Protein AF-A0AAD8RA74-F1 (afdb_monomer_lite)

Structure (mmCIF, N/CA/C/O backbone):
data_AF-A0AAD8RA74-F1
#
_entry.i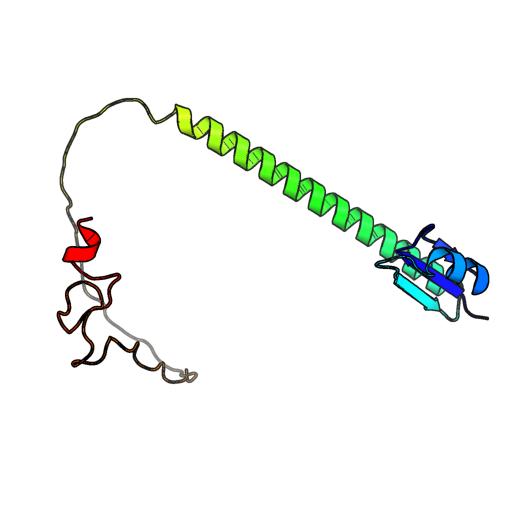d   AF-A0AAD8RA74-F1
#
loop_
_atom_site.group_PDB
_atom_site.id
_atom_site.type_symbol
_atom_site.label_atom_id
_atom_site.label_alt_id
_atom_site.label_comp_id
_atom_site.label_asym_id
_atom_site.label_entity_id
_atom_site.label_seq_id
_atom_site.pdbx_PDB_ins_code
_atom_site.Cartn_x
_atom_site.Cartn_y
_atom_site.Cartn_z
_atom_site.occupancy
_atom_site.B_iso_or_equiv
_atom_site.auth_seq_id
_atom_site.auth_comp_id
_atom_site.auth_asym_id
_atom_site.auth_atom_id
_atom_site.pdbx_PDB_model_num
ATOM 1 N N . MET A 1 1 ? -10.009 1.004 22.361 1.00 79.56 1 MET A N 1
ATOM 2 C CA . MET A 1 1 ? -10.458 0.909 20.954 1.00 79.56 1 MET A CA 1
ATOM 3 C C . MET A 1 1 ? -9.250 1.095 20.056 1.00 79.56 1 MET A C 1
ATOM 5 O O . MET A 1 1 ? -8.459 1.994 20.319 1.00 79.56 1 MET A O 1
ATOM 9 N N . THR A 1 2 ? -9.074 0.236 19.056 1.00 92.81 2 THR A N 1
ATOM 10 C CA . THR A 1 2 ? -7.937 0.276 18.125 1.00 92.81 2 THR A CA 1
ATOM 11 C C . THR A 1 2 ? -8.487 0.320 16.712 1.00 92.81 2 THR A C 1
ATOM 13 O O . THR A 1 2 ? -9.381 -0.446 16.383 1.00 92.81 2 THR A O 1
ATOM 16 N N . TYR A 1 3 ? -7.944 1.206 15.886 1.00 96.19 3 TYR A N 1
ATOM 17 C CA . TYR A 1 3 ? -8.317 1.355 14.486 1.00 96.19 3 TYR A CA 1
ATOM 18 C C . TYR A 1 3 ? -7.307 0.616 13.621 1.00 96.19 3 TYR A C 1
ATOM 20 O O . TYR A 1 3 ? -6.100 0.783 13.798 1.00 96.19 3 TYR A O 1
ATOM 28 N N . TYR A 1 4 ? -7.772 -0.180 12.671 1.00 96.44 4 TYR A N 1
ATOM 29 C CA . TYR A 1 4 ? -6.917 -1.000 11.825 1.00 96.44 4 TYR A CA 1
ATOM 30 C C . TYR A 1 4 ? -6.860 -0.424 10.418 1.00 96.44 4 TYR A C 1
ATOM 32 O O . TYR A 1 4 ? -7.880 -0.181 9.786 1.00 96.44 4 TYR A O 1
ATOM 40 N N . VAL A 1 5 ? -5.657 -0.213 9.902 1.00 97.62 5 VAL A N 1
ATOM 41 C CA . VAL A 1 5 ? -5.444 0.172 8.507 1.00 97.62 5 VAL A CA 1
ATOM 42 C C . VAL A 1 5 ? -4.973 -1.053 7.751 1.00 97.62 5 VAL A C 1
ATOM 44 O O . VAL A 1 5 ? -3.935 -1.618 8.089 1.00 97.62 5 VAL A O 1
ATOM 47 N N . VAL A 1 6 ? -5.709 -1.436 6.716 1.00 97.50 6 VAL A N 1
ATOM 48 C CA . VAL A 1 6 ? -5.318 -2.470 5.759 1.00 97.50 6 VAL A CA 1
ATOM 49 C C . VAL A 1 6 ? -4.693 -1.772 4.557 1.00 97.50 6 VAL A C 1
ATOM 51 O O . VAL A 1 6 ? -5.378 -1.096 3.793 1.00 97.50 6 VAL A O 1
ATOM 54 N N . PHE A 1 7 ? -3.377 -1.913 4.408 1.00 96.44 7 PHE A N 1
ATOM 55 C CA . PHE A 1 7 ? -2.611 -1.358 3.293 1.00 96.44 7 PHE A CA 1
ATOM 56 C C . PHE A 1 7 ? -2.694 -2.240 2.046 1.00 96.44 7 PHE A C 1
ATOM 58 O O . PHE A 1 7 ? -2.916 -1.742 0.943 1.00 96.44 7 PHE A O 1
ATOM 65 N N . GLU A 1 8 ? -2.549 -3.550 2.244 1.00 95.19 8 GLU A N 1
ATOM 66 C CA . GLU A 1 8 ? -2.697 -4.577 1.214 1.00 95.19 8 GLU A CA 1
ATOM 67 C C . GLU A 1 8 ? -3.604 -5.686 1.758 1.00 95.19 8 GLU A C 1
ATOM 69 O O . GLU A 1 8 ? -3.402 -6.193 2.866 1.00 95.19 8 GLU A O 1
ATOM 74 N N . GLY A 1 9 ? -4.623 -6.043 0.988 1.00 94.88 9 GLY A N 1
ATOM 75 C CA . GLY A 1 9 ? -5.668 -6.987 1.363 1.00 94.88 9 GLY A CA 1
ATOM 76 C C . GLY A 1 9 ? -6.734 -7.043 0.274 1.00 94.88 9 GLY A C 1
ATOM 77 O O . GLY A 1 9 ? -6.592 -6.398 -0.766 1.00 94.88 9 GLY A O 1
ATOM 78 N N . ARG A 1 10 ? -7.817 -7.784 0.524 1.00 95.88 10 ARG A N 1
ATOM 79 C CA . ARG A 1 10 ? -8.961 -7.866 -0.403 1.00 95.88 10 ARG A CA 1
ATOM 80 C C . ARG A 1 10 ? -9.580 -6.492 -0.650 1.00 95.88 10 ARG A C 1
ATOM 82 O O . ARG A 1 10 ? -9.655 -6.047 -1.790 1.00 95.88 10 ARG A O 1
ATOM 89 N N . VAL A 1 11 ? -9.958 -5.812 0.432 1.00 95.88 11 VAL A N 1
ATOM 90 C CA . VAL A 1 11 ? -10.409 -4.419 0.418 1.00 95.88 11 VAL A CA 1
ATOM 91 C C . VAL A 1 11 ? -9.481 -3.604 1.325 1.00 95.88 11 VAL A C 1
ATOM 93 O O . VAL A 1 11 ? -9.521 -3.752 2.546 1.00 95.88 11 VAL A O 1
ATOM 96 N N . PRO A 1 12 ? -8.578 -2.794 0.750 1.00 96.56 12 PRO A N 1
ATOM 97 C CA . PRO A 1 12 ? -7.742 -1.868 1.508 1.00 96.56 12 PRO A CA 1
ATOM 98 C C . PRO A 1 12 ? -8.549 -0.684 2.055 1.00 96.56 12 PRO A C 1
ATOM 100 O O . PRO A 1 12 ? -9.389 -0.120 1.353 1.00 96.56 12 PRO A O 1
ATOM 103 N N . GLY A 1 13 ? -8.265 -0.261 3.285 1.00 96.44 13 GLY A N 1
ATOM 104 C CA . GLY A 1 13 ? -9.038 0.786 3.950 1.00 96.44 13 GLY A CA 1
ATOM 105 C C . GLY A 1 13 ? -8.725 0.932 5.435 1.00 96.44 13 GLY A C 1
ATOM 106 O O . GLY A 1 13 ? -7.803 0.304 5.956 1.00 96.44 13 GLY A O 1
ATOM 107 N N . VAL A 1 14 ? -9.490 1.788 6.112 1.00 97.25 14 VAL A N 1
ATOM 108 C CA . VAL A 1 14 ? -9.441 1.957 7.570 1.00 97.25 14 VAL A CA 1
ATOM 109 C C . VAL A 1 14 ? -10.691 1.320 8.165 1.00 97.25 14 VAL A C 1
ATOM 111 O O . VAL A 1 14 ? -11.794 1.650 7.743 1.00 97.25 14 VAL A O 1
ATOM 114 N N . TYR A 1 15 ? -10.497 0.439 9.137 1.00 96.25 15 TYR A N 1
ATOM 115 C CA . TYR A 1 15 ? -11.525 -0.338 9.815 1.00 96.25 15 TYR A CA 1
ATOM 116 C C . TYR A 1 15 ? -11.517 -0.020 11.309 1.00 96.25 15 TYR A C 1
ATOM 118 O O . TYR A 1 15 ? -10.460 0.221 11.901 1.00 96.25 15 TYR A O 1
ATOM 126 N N . GLU A 1 16 ? -12.698 -0.018 11.916 1.00 95.06 16 GLU A N 1
ATOM 127 C CA . GLU A 1 16 ? -12.873 0.236 13.353 1.00 95.06 16 GLU A CA 1
ATOM 128 C C . GLU A 1 16 ? -12.911 -1.081 14.144 1.00 95.06 16 GLU A C 1
ATOM 130 O O . GLU A 1 16 ? -12.474 -1.128 15.292 1.00 95.06 16 GLU A O 1
ATOM 135 N N . GLU A 1 17 ? -13.325 -2.173 13.494 1.00 95.81 17 GLU A N 1
ATOM 136 C CA . GLU A 1 17 ? -13.398 -3.508 14.079 1.00 95.81 17 GLU A CA 1
ATOM 137 C C . GLU A 1 17 ? -12.318 -4.456 13.546 1.00 95.81 17 GLU A C 1
ATOM 139 O O . GLU A 1 17 ? -11.987 -4.494 12.355 1.00 95.81 17 GLU A O 1
ATOM 144 N N . TRP A 1 18 ? -11.794 -5.296 14.442 1.00 94.62 18 TRP A N 1
ATOM 145 C CA . TRP A 1 18 ? -10.815 -6.317 14.076 1.00 94.62 18 TRP A CA 1
ATOM 146 C C . TRP A 1 18 ? -11.408 -7.399 13.169 1.00 94.62 18 TRP A C 1
ATOM 148 O O . TRP A 1 18 ? -10.737 -7.828 12.234 1.00 94.62 18 TRP A O 1
ATOM 158 N N . GLU A 1 19 ? -12.648 -7.833 13.402 1.00 95.81 19 GLU A N 1
ATOM 159 C CA . GLU A 1 19 ? -13.264 -8.915 12.623 1.00 95.81 19 GLU A CA 1
ATOM 160 C C . GLU A 1 19 ? -13.443 -8.536 11.146 1.00 95.81 19 GLU A C 1
ATOM 162 O O . GLU A 1 19 ? -13.166 -9.344 10.254 1.00 95.81 19 GLU A O 1
ATOM 167 N N . GLU A 1 20 ? -13.811 -7.287 10.857 1.00 95.31 20 GLU A N 1
ATOM 168 C CA . GLU A 1 20 ? -13.873 -6.772 9.487 1.00 95.31 20 GLU A CA 1
ATOM 169 C C . GLU A 1 20 ? -12.491 -6.717 8.834 1.00 95.31 20 GLU A C 1
ATOM 171 O O . GLU A 1 20 ? -12.315 -7.218 7.722 1.00 95.31 20 GLU A O 1
ATOM 176 N N . CYS A 1 21 ? -11.490 -6.185 9.546 1.00 95.38 21 CYS A N 1
ATOM 177 C CA . CYS A 1 21 ? -10.102 -6.149 9.086 1.00 95.38 21 CYS A CA 1
ATOM 178 C C . CYS A 1 21 ? -9.572 -7.564 8.801 1.00 95.38 21 CYS A C 1
ATOM 180 O O . CYS A 1 21 ? -9.004 -7.827 7.737 1.00 95.38 21 CYS A O 1
ATOM 182 N N . LYS A 1 22 ? -9.806 -8.507 9.720 1.00 95.81 22 LYS A N 1
ATOM 183 C CA . LYS A 1 22 ? -9.398 -9.912 9.623 1.00 95.81 22 LYS A CA 1
ATOM 184 C C . LYS A 1 22 ? -9.983 -10.568 8.380 1.00 95.81 22 LYS A C 1
ATOM 186 O O . LYS A 1 22 ? -9.250 -11.248 7.667 1.00 95.81 22 LYS A O 1
ATOM 191 N N . LYS A 1 23 ? -11.255 -10.317 8.052 1.00 96.62 23 LYS A N 1
ATOM 192 C CA . LYS A 1 23 ? -11.873 -10.804 6.806 1.00 96.62 23 LYS A CA 1
ATOM 193 C C . LYS A 1 23 ? -11.150 -10.307 5.548 1.00 96.62 23 LYS A C 1
ATOM 195 O O . LYS A 1 23 ? -11.179 -11.012 4.543 1.00 96.62 23 LYS A O 1
ATOM 200 N N . GLN A 1 24 ? -10.473 -9.157 5.574 1.00 96.00 24 GLN A N 1
ATOM 201 C CA . GLN A 1 24 ? -9.744 -8.638 4.406 1.00 96.00 24 GLN A CA 1
ATOM 202 C C . GLN A 1 24 ? -8.332 -9.208 4.251 1.00 96.00 24 GLN A C 1
ATOM 204 O O . GLN A 1 24 ? -7.847 -9.330 3.125 1.00 96.00 24 GLN A O 1
ATOM 209 N N . VAL A 1 25 ? -7.675 -9.550 5.363 1.00 96.50 25 VAL A N 1
ATOM 210 C CA . VAL A 1 25 ? -6.256 -9.955 5.383 1.00 96.50 25 VAL A CA 1
ATOM 211 C C . VAL A 1 25 ? -6.053 -11.456 5.573 1.00 96.50 25 VAL A C 1
ATOM 213 O O . VAL A 1 25 ? -5.052 -12.013 5.125 1.00 96.50 25 VAL A O 1
ATOM 216 N N . HIS A 1 26 ? -6.993 -12.141 6.225 1.00 96.38 26 HIS A N 1
ATOM 217 C CA . HIS A 1 26 ? -6.861 -13.552 6.561 1.00 96.38 26 HIS A CA 1
ATOM 218 C C . HIS A 1 26 ? -6.766 -14.415 5.299 1.00 9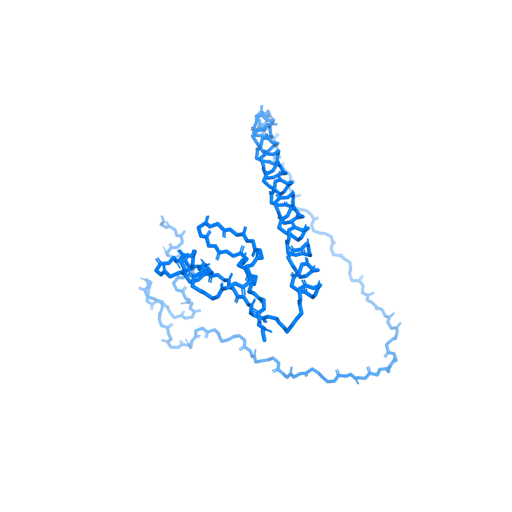6.38 26 HIS A C 1
ATOM 220 O O . HIS A 1 26 ? -7.615 -14.338 4.406 1.00 96.38 26 HIS A O 1
ATOM 226 N N . LYS A 1 27 ? -5.727 -15.260 5.245 1.00 95.50 27 LYS A N 1
ATOM 227 C CA . LYS A 1 27 ? -5.368 -16.097 4.086 1.00 95.50 27 LYS A CA 1
ATOM 228 C C . LYS A 1 27 ? -5.121 -15.310 2.785 1.00 95.50 27 LYS A C 1
ATOM 230 O O . LYS A 1 27 ? -5.108 -15.904 1.713 1.00 95.50 27 LYS A O 1
ATOM 235 N N . PHE A 1 28 ? -4.910 -13.994 2.852 1.00 94.75 28 PHE A N 1
ATOM 236 C CA . PHE A 1 28 ? -4.509 -13.191 1.699 1.00 94.75 28 PHE A CA 1
ATOM 237 C C . PHE A 1 28 ? -2.978 -13.113 1.633 1.00 94.75 28 PHE A C 1
ATOM 239 O O . PHE A 1 28 ? -2.334 -12.685 2.594 1.00 94.75 28 PHE A O 1
ATOM 246 N N . SER A 1 29 ? -2.385 -13.549 0.520 1.00 96.44 29 SER A N 1
ATOM 247 C CA . SER A 1 29 ? -0.929 -13.505 0.332 1.00 96.44 29 SER A CA 1
ATOM 248 C C . SER A 1 29 ? -0.447 -12.064 0.177 1.00 96.44 29 SER A C 1
ATOM 250 O O . SER A 1 29 ? -1.063 -11.277 -0.536 1.00 96.44 29 SER A O 1
ATOM 252 N N . GLY A 1 30 ? 0.643 -11.707 0.859 1.00 94.12 30 GLY A N 1
ATOM 253 C CA . GLY A 1 30 ? 1.165 -10.338 0.841 1.00 94.12 30 GLY A CA 1
ATOM 254 C C . GLY A 1 30 ? 0.264 -9.316 1.542 1.00 94.12 30 GLY A C 1
ATOM 255 O O . GLY A 1 30 ? 0.377 -8.124 1.263 1.00 94.12 30 GLY A O 1
ATOM 256 N N . ASN A 1 31 ? -0.632 -9.758 2.435 1.00 95.19 31 ASN A N 1
ATOM 257 C CA . ASN A 1 31 ? -1.411 -8.828 3.244 1.00 95.19 31 ASN A CA 1
ATOM 258 C C . ASN A 1 31 ? -0.494 -7.944 4.103 1.00 95.19 31 ASN A C 1
ATOM 260 O O . ASN A 1 31 ? 0.565 -8.368 4.568 1.00 95.19 31 ASN A O 1
ATOM 264 N N . CYS A 1 32 ? -0.916 -6.703 4.315 1.00 94.88 32 CYS A N 1
ATOM 265 C CA . CYS A 1 32 ? -0.219 -5.763 5.174 1.00 94.88 32 CYS A CA 1
ATOM 266 C C . CYS A 1 32 ? -1.250 -4.903 5.894 1.00 94.88 32 CYS A C 1
ATOM 268 O O . CYS A 1 32 ? -1.999 -4.163 5.257 1.00 94.88 32 CYS A O 1
ATOM 270 N N . TYR A 1 33 ? -1.278 -4.985 7.221 1.00 96.06 33 TYR A N 1
ATOM 271 C CA . TYR A 1 33 ? -2.158 -4.179 8.057 1.00 96.06 33 TYR A CA 1
ATOM 272 C C . TYR A 1 33 ? -1.426 -3.663 9.296 1.00 96.06 33 TYR A C 1
ATOM 274 O O . TYR A 1 33 ? -0.397 -4.206 9.704 1.00 96.06 33 TYR A O 1
ATOM 282 N N . LYS A 1 34 ? -1.947 -2.593 9.899 1.00 96.56 34 LYS A N 1
ATOM 283 C CA . LYS A 1 34 ? -1.420 -2.029 11.145 1.00 96.56 34 LYS A CA 1
ATOM 284 C C . LYS A 1 34 ? -2.525 -1.406 11.993 1.00 96.56 34 LYS A C 1
ATOM 286 O O . LYS A 1 34 ? -3.356 -0.669 11.474 1.00 96.56 34 LYS A O 1
ATOM 291 N N . GLY A 1 35 ? -2.503 -1.694 13.293 1.00 96.44 35 GLY A N 1
ATOM 292 C CA . GLY A 1 35 ? -3.377 -1.068 14.286 1.00 96.44 35 GLY A CA 1
ATOM 293 C C . GLY A 1 35 ? -2.824 0.268 14.791 1.00 96.44 35 GLY A C 1
ATOM 294 O O . GLY A 1 35 ? -1.608 0.433 14.914 1.00 96.44 35 GLY A O 1
ATOM 295 N N . TYR A 1 36 ? -3.721 1.198 15.101 1.00 96.75 36 TYR A N 1
ATOM 296 C CA . TYR A 1 36 ? -3.439 2.531 15.625 1.00 96.75 36 TYR A CA 1
ATOM 297 C C . TYR A 1 36 ? -4.397 2.876 16.773 1.00 96.75 36 TYR A C 1
ATOM 299 O O . TYR A 1 36 ? -5.557 2.458 16.754 1.00 96.75 36 TYR A O 1
ATOM 307 N N . PRO A 1 37 ? -3.951 3.659 17.765 1.00 95.94 37 PRO A N 1
ATOM 308 C CA . PRO A 1 37 ? -4.784 4.034 18.905 1.00 95.94 37 PRO A CA 1
ATOM 309 C C . PRO A 1 37 ? -5.897 5.028 18.540 1.00 95.94 37 PRO A C 1
ATOM 311 O O . PRO A 1 37 ? -6.928 5.055 19.203 1.00 95.94 37 PRO A O 1
ATOM 314 N N . THR A 1 38 ? -5.723 5.839 17.488 1.00 97.00 38 THR A N 1
ATOM 315 C CA . THR A 1 38 ? -6.693 6.877 17.103 1.00 97.00 38 THR A CA 1
ATOM 316 C C . THR A 1 38 ? -7.084 6.799 15.628 1.00 97.00 38 THR A C 1
ATOM 318 O O . THR A 1 38 ? -6.261 6.500 14.757 1.00 97.00 38 THR A O 1
ATOM 321 N N . ARG A 1 39 ? -8.346 7.139 15.331 1.00 95.25 39 ARG A N 1
ATOM 322 C CA . ARG A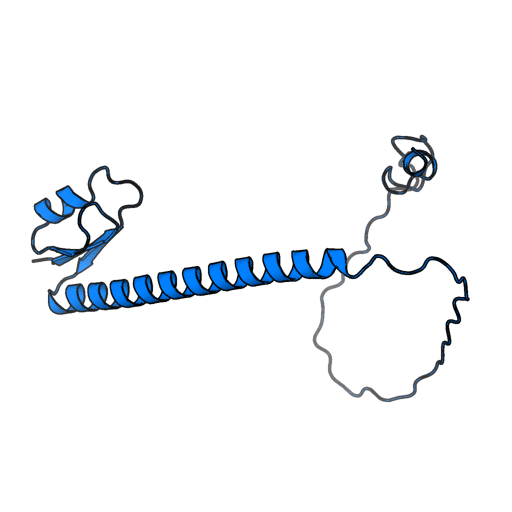 1 39 ? -8.882 7.190 13.960 1.00 95.25 39 ARG A CA 1
ATOM 323 C C . ARG A 1 39 ? -8.121 8.180 13.086 1.00 95.25 39 ARG A C 1
ATOM 325 O O . ARG A 1 39 ? -7.800 7.887 11.939 1.00 95.25 39 ARG A O 1
ATOM 332 N N . HIS A 1 40 ? -7.807 9.348 13.642 1.00 96.62 40 HIS A N 1
ATOM 333 C CA . HIS A 1 40 ? -7.083 10.404 12.938 1.00 96.62 40 HIS A CA 1
ATOM 334 C C . HIS A 1 40 ? -5.699 9.936 12.479 1.00 96.62 40 HIS A C 1
ATOM 336 O O . HIS A 1 40 ? -5.334 10.147 11.320 1.00 96.62 40 HIS A O 1
ATOM 342 N N . GLU A 1 41 ? -4.954 9.243 13.345 1.00 96.62 41 GLU A N 1
ATOM 343 C CA . GLU A 1 41 ? -3.649 8.693 12.981 1.00 96.62 41 GLU A CA 1
ATOM 344 C C . GLU A 1 41 ? -3.774 7.621 11.889 1.00 96.62 41 GLU A C 1
ATOM 346 O O . GLU A 1 41 ? -3.040 7.660 10.897 1.00 96.62 41 GLU A O 1
ATOM 351 N N . ALA A 1 42 ? -4.742 6.711 12.028 1.00 96.62 42 ALA A N 1
ATOM 352 C CA . ALA A 1 42 ? -5.021 5.667 11.046 1.00 96.62 42 ALA A CA 1
ATOM 353 C C . ALA A 1 42 ? -5.323 6.256 9.654 1.00 96.62 42 ALA A C 1
ATOM 355 O O . ALA A 1 42 ? -4.697 5.882 8.658 1.00 96.62 42 ALA A O 1
ATOM 356 N N . VAL A 1 43 ? -6.215 7.248 9.582 1.00 96.62 43 VAL A N 1
ATOM 357 C CA . VAL A 1 43 ? -6.583 7.936 8.334 1.00 96.62 43 VAL A CA 1
ATOM 358 C C . VAL A 1 43 ? -5.395 8.694 7.739 1.00 96.62 43 VAL A C 1
ATOM 360 O O . VAL A 1 43 ? -5.174 8.635 6.528 1.00 96.62 43 VAL A O 1
ATOM 363 N N . ALA A 1 44 ? -4.589 9.374 8.559 1.00 97.19 44 ALA A N 1
ATOM 364 C CA . ALA A 1 44 ? -3.395 10.073 8.084 1.00 97.19 44 ALA A CA 1
ATOM 365 C C . ALA A 1 44 ? -2.378 9.100 7.463 1.00 97.19 44 ALA A C 1
ATOM 367 O O . ALA A 1 44 ? -1.829 9.358 6.386 1.00 97.19 44 ALA A O 1
ATOM 368 N N . LYS A 1 45 ? -2.159 7.947 8.107 1.00 97.56 45 LYS A N 1
ATOM 369 C CA . LYS A 1 45 ? -1.283 6.882 7.600 1.00 97.56 45 LYS A CA 1
ATOM 370 C C . LYS A 1 45 ? -1.821 6.285 6.303 1.00 97.56 45 LYS A C 1
ATOM 372 O O . LYS A 1 45 ? -1.047 6.118 5.361 1.00 97.56 45 LYS A O 1
ATOM 377 N N . TRP A 1 46 ? -3.127 6.044 6.222 1.00 97.00 46 TRP A N 1
ATOM 378 C CA . TRP A 1 46 ? -3.798 5.563 5.016 1.00 97.00 46 TRP A CA 1
ATOM 379 C C . TRP A 1 46 ? -3.647 6.533 3.836 1.00 97.00 46 TRP A C 1
ATOM 381 O O . TRP A 1 46 ? -3.183 6.139 2.767 1.00 97.00 46 TRP A O 1
ATOM 391 N N . ARG A 1 47 ? -3.914 7.829 4.039 1.00 96.75 47 ARG A N 1
ATOM 392 C CA . ARG A 1 47 ? -3.724 8.871 3.010 1.00 96.75 47 ARG A CA 1
ATOM 393 C C . ARG A 1 47 ? -2.279 8.945 2.521 1.00 96.75 47 ARG A C 1
ATOM 395 O O . ARG A 1 47 ? -2.029 9.012 1.317 1.00 96.75 47 ARG A O 1
ATOM 402 N N . LYS A 1 48 ? -1.310 8.899 3.442 1.00 96.62 48 LYS A N 1
ATOM 403 C CA . LYS A 1 48 ? 0.117 8.898 3.089 1.00 96.62 48 LYS A CA 1
ATOM 404 C C . LYS A 1 48 ? 0.489 7.658 2.276 1.00 96.62 48 LYS A C 1
ATOM 406 O O . LYS A 1 48 ? 1.224 7.777 1.296 1.00 96.62 48 LYS A O 1
ATOM 411 N N . HIS A 1 49 ? -0.040 6.493 2.648 1.00 95.88 49 HIS A N 1
ATOM 412 C CA . HIS A 1 49 ? 0.146 5.259 1.894 1.00 95.88 49 HIS A CA 1
ATOM 413 C C . HIS A 1 49 ? -0.432 5.369 0.476 1.00 95.88 49 HIS A C 1
ATOM 415 O O . HIS A 1 49 ? 0.284 5.074 -0.478 1.00 95.88 49 HIS A O 1
ATOM 421 N N . GLN A 1 50 ? -1.656 5.885 0.313 1.00 94.62 50 GLN A N 1
ATOM 422 C CA . GLN A 1 50 ? -2.245 6.117 -1.012 1.00 94.62 50 GLN A CA 1
ATOM 423 C C . GLN A 1 50 ? -1.390 7.054 -1.872 1.00 94.62 50 GLN A C 1
ATOM 425 O O . GLN A 1 50 ? -1.077 6.721 -3.013 1.00 94.62 50 GLN A O 1
ATOM 430 N N . SER A 1 51 ? -0.943 8.190 -1.321 1.00 95.25 51 SER A N 1
ATOM 431 C CA . SER A 1 51 ? -0.072 9.131 -2.040 1.00 95.25 51 SER A CA 1
ATOM 432 C C . SER A 1 51 ? 1.228 8.465 -2.498 1.00 95.25 51 SER A C 1
ATOM 434 O O . SER A 1 51 ? 1.633 8.613 -3.652 1.00 95.25 51 SER A O 1
ATOM 436 N N . ASN A 1 52 ? 1.868 7.684 -1.624 1.00 95.44 52 ASN A N 1
ATOM 437 C CA . ASN A 1 52 ? 3.078 6.944 -1.974 1.00 95.44 52 ASN A CA 1
ATOM 438 C C . ASN A 1 52 ? 2.813 5.872 -3.040 1.00 95.44 52 ASN A C 1
ATOM 440 O O . ASN A 1 52 ? 3.614 5.745 -3.965 1.00 95.44 52 ASN A O 1
ATOM 444 N N . LYS A 1 53 ? 1.688 5.152 -2.961 1.00 93.38 53 LYS A N 1
ATOM 445 C CA . LYS A 1 53 ? 1.282 4.142 -3.949 1.00 93.38 53 LYS A CA 1
ATOM 446 C C . LYS A 1 53 ? 1.068 4.781 -5.324 1.00 93.38 53 LYS A C 1
ATOM 448 O O . LYS A 1 53 ? 1.614 4.285 -6.305 1.00 93.38 53 LYS A O 1
ATOM 453 N N . SER A 1 54 ? 0.384 5.925 -5.399 1.00 94.31 54 SER A N 1
ATOM 454 C CA . SER A 1 54 ? 0.202 6.688 -6.645 1.00 94.31 54 SER A CA 1
ATOM 455 C C . SER A 1 54 ? 1.523 7.213 -7.208 1.00 94.31 54 SER A C 1
ATOM 457 O O . SER A 1 54 ? 1.790 7.053 -8.397 1.00 94.31 54 SER A O 1
ATOM 459 N N . LYS A 1 55 ? 2.403 7.768 -6.364 1.00 94.38 55 LYS A N 1
ATOM 460 C CA . LYS A 1 55 ? 3.745 8.212 -6.784 1.00 94.38 55 LYS A CA 1
ATOM 461 C C . LYS A 1 55 ? 4.586 7.057 -7.317 1.00 94.38 55 LYS A C 1
ATOM 463 O O . LYS A 1 55 ? 5.272 7.221 -8.320 1.00 94.38 55 LYS A O 1
ATOM 468 N N . MET A 1 56 ? 4.546 5.899 -6.662 1.00 94.88 56 MET A N 1
ATOM 469 C CA . MET A 1 56 ? 5.287 4.717 -7.099 1.00 94.88 56 MET A CA 1
ATOM 470 C C . MET A 1 56 ? 4.741 4.178 -8.422 1.00 94.88 56 MET A C 1
ATOM 472 O O . MET A 1 56 ? 5.529 3.910 -9.321 1.00 94.88 56 MET A O 1
ATOM 476 N N . LYS A 1 57 ? 3.412 4.127 -8.589 1.00 94.88 57 LYS A N 1
ATOM 477 C CA . LYS A 1 57 ? 2.765 3.787 -9.866 1.00 94.88 57 LYS A CA 1
ATOM 478 C C . LYS A 1 57 ? 3.175 4.740 -10.991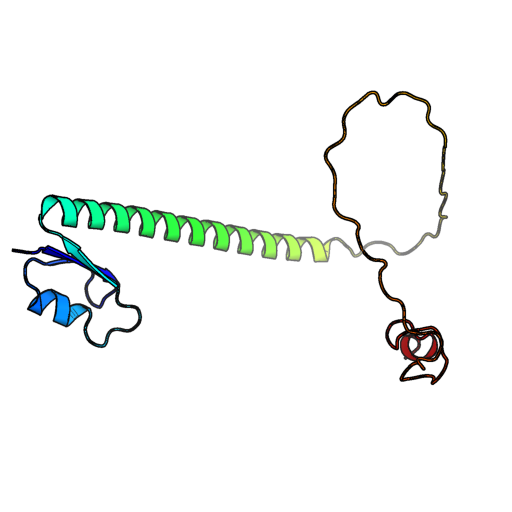 1.00 94.88 57 LYS A C 1
ATOM 480 O O . LYS A 1 57 ? 3.586 4.269 -12.043 1.00 94.88 57 LYS A O 1
ATOM 485 N N . MET A 1 58 ? 3.144 6.054 -10.754 1.00 96.56 58 MET A N 1
ATOM 486 C CA . MET A 1 58 ? 3.592 7.052 -11.735 1.00 96.56 58 MET A CA 1
ATOM 487 C C . MET A 1 58 ? 5.071 6.888 -12.085 1.00 96.56 58 MET A C 1
ATOM 489 O O . MET A 1 58 ? 5.427 6.925 -13.256 1.00 96.56 58 MET A O 1
ATOM 493 N N . LYS A 1 59 ? 5.942 6.648 -11.097 1.00 97.12 59 LYS A N 1
ATOM 494 C CA . LYS A 1 59 ? 7.364 6.373 -11.350 1.00 97.12 59 LYS A CA 1
ATOM 495 C C . LYS A 1 59 ? 7.561 5.117 -12.196 1.00 97.12 59 LYS A C 1
ATOM 497 O O . LYS A 1 59 ? 8.327 5.165 -13.148 1.00 97.12 59 LYS A O 1
ATOM 502 N N . ILE A 1 60 ? 6.867 4.024 -11.876 1.00 97.38 60 ILE A N 1
ATOM 503 C CA . ILE A 1 60 ? 6.922 2.779 -12.657 1.00 97.38 60 ILE A CA 1
ATOM 504 C C . ILE A 1 60 ? 6.446 3.039 -14.088 1.00 97.38 60 ILE A C 1
ATOM 506 O O . ILE A 1 60 ? 7.125 2.645 -15.027 1.00 97.38 60 ILE A O 1
ATOM 510 N N . PHE A 1 61 ? 5.339 3.762 -14.261 1.00 97.69 61 PHE A N 1
ATOM 511 C CA . PHE A 1 61 ? 4.818 4.129 -15.575 1.00 97.69 61 PHE A CA 1
ATOM 512 C C . PHE A 1 61 ? 5.817 4.965 -16.390 1.00 97.69 61 PHE A C 1
ATOM 514 O O . PHE A 1 61 ? 6.071 4.652 -17.549 1.00 97.69 61 PHE A O 1
ATOM 521 N N . LEU A 1 62 ? 6.442 5.977 -15.780 1.00 97.69 62 LEU A N 1
ATOM 522 C CA . LEU A 1 62 ? 7.465 6.798 -16.435 1.00 97.69 62 LEU A CA 1
ATOM 523 C C . LEU A 1 62 ? 8.709 5.984 -16.817 1.00 97.69 62 LEU A C 1
ATOM 525 O O . LEU A 1 62 ? 9.243 6.170 -17.905 1.00 97.69 62 LEU A O 1
ATOM 529 N N . VAL A 1 63 ? 9.159 5.069 -15.953 1.00 97.44 63 VAL A N 1
ATOM 530 C CA . VAL A 1 63 ? 10.311 4.195 -16.234 1.00 97.44 63 VAL A CA 1
ATOM 531 C C . VAL A 1 63 ? 9.997 3.208 -17.358 1.00 97.44 63 VAL A C 1
ATOM 533 O O . VAL A 1 63 ? 10.818 3.043 -18.256 1.00 97.44 63 VAL A O 1
ATOM 536 N N . LEU A 1 64 ? 8.816 2.583 -17.342 1.00 97.62 64 LEU A N 1
ATOM 537 C CA . LEU A 1 64 ? 8.373 1.689 -18.415 1.00 97.62 64 LEU A CA 1
ATOM 538 C C . LEU A 1 64 ? 8.238 2.445 -19.742 1.00 97.62 64 LEU A C 1
ATOM 540 O O . LEU A 1 64 ? 8.741 1.977 -20.755 1.00 97.62 64 LEU A O 1
ATOM 544 N N . SER A 1 65 ? 7.642 3.639 -19.726 1.00 97.75 65 SER A N 1
ATOM 545 C CA . SER A 1 65 ? 7.536 4.510 -20.903 1.00 97.75 65 SER A CA 1
ATOM 546 C C . SER A 1 65 ? 8.912 4.875 -21.475 1.00 97.75 65 SER A C 1
ATOM 548 O O . SER A 1 65 ? 9.159 4.689 -22.665 1.00 97.75 65 SER A O 1
ATOM 550 N N . LEU A 1 66 ? 9.855 5.297 -20.624 1.00 97.56 66 LEU A N 1
ATOM 551 C CA . LEU A 1 66 ? 11.222 5.609 -21.043 1.00 97.56 66 LEU A CA 1
ATOM 552 C C . LEU A 1 66 ? 11.943 4.386 -21.628 1.00 97.56 66 LEU A C 1
ATOM 554 O O . LEU A 1 66 ? 12.631 4.511 -22.639 1.00 97.56 66 LEU A O 1
ATOM 558 N N . LEU A 1 67 ? 11.781 3.205 -21.024 1.00 97.56 67 LEU A N 1
ATOM 559 C CA . LEU A 1 67 ? 12.384 1.966 -21.516 1.00 97.56 67 LEU A CA 1
ATOM 560 C C . LEU A 1 67 ? 11.876 1.606 -22.921 1.00 97.56 67 LEU A C 1
ATOM 562 O O . LEU A 1 67 ? 12.680 1.251 -23.778 1.00 97.56 67 LEU A O 1
ATOM 566 N N . LEU A 1 68 ? 10.572 1.751 -23.175 1.00 97.12 68 LEU A N 1
ATOM 567 C CA . LEU A 1 68 ? 9.974 1.510 -24.492 1.00 97.12 68 LEU A CA 1
ATOM 568 C C . LEU A 1 68 ? 10.498 2.490 -25.550 1.00 97.12 68 LEU A C 1
ATOM 570 O O . LEU A 1 68 ? 10.859 2.071 -26.648 1.00 97.12 68 LEU A O 1
ATOM 574 N N . ILE A 1 69 ? 10.613 3.777 -25.203 1.00 96.75 69 ILE A N 1
ATOM 575 C CA . ILE A 1 69 ? 11.191 4.794 -26.094 1.00 96.75 69 ILE A CA 1
ATOM 576 C C . ILE A 1 69 ? 12.645 4.442 -26.434 1.00 96.75 69 ILE A C 1
ATOM 578 O O . ILE A 1 69 ? 13.041 4.511 -27.594 1.00 96.75 69 ILE A O 1
ATOM 582 N N . ILE A 1 70 ? 13.444 4.021 -25.448 1.00 96.38 70 ILE A N 1
ATOM 583 C CA . ILE A 1 70 ? 14.841 3.623 -25.670 1.00 96.38 70 ILE A CA 1
ATOM 584 C C . ILE A 1 70 ? 14.932 2.427 -26.629 1.00 96.38 70 ILE A C 1
ATOM 586 O O . ILE A 1 70 ? 15.781 2.440 -27.519 1.00 96.38 70 ILE A O 1
ATOM 590 N N . ILE A 1 71 ? 14.067 1.418 -26.479 1.00 95.31 71 ILE A N 1
ATOM 591 C CA . ILE A 1 71 ? 14.038 0.244 -27.366 1.00 95.31 71 ILE A CA 1
ATOM 592 C C . ILE A 1 71 ? 13.728 0.668 -28.809 1.00 95.31 71 ILE A C 1
ATOM 594 O O . ILE A 1 71 ? 14.502 0.339 -29.707 1.00 95.31 71 ILE A O 1
ATOM 598 N N . ALA A 1 72 ? 12.692 1.486 -29.022 1.00 93.75 72 ALA A N 1
ATOM 599 C CA . ALA A 1 72 ? 12.339 1.997 -30.349 1.00 93.75 72 ALA A CA 1
ATOM 600 C C . ALA A 1 72 ? 13.478 2.823 -30.988 1.00 93.75 72 ALA A C 1
ATOM 602 O O . ALA A 1 72 ? 13.769 2.696 -32.175 1.00 93.75 72 ALA A O 1
ATOM 603 N N . VAL A 1 73 ? 14.195 3.632 -30.197 1.00 90.56 73 VAL A N 1
ATOM 604 C CA . VAL A 1 73 ? 15.360 4.403 -30.675 1.00 90.56 73 VAL A CA 1
ATOM 605 C C . VAL A 1 73 ? 16.520 3.488 -31.088 1.00 90.56 73 VAL A C 1
ATOM 607 O O . VAL A 1 73 ? 17.230 3.789 -32.050 1.00 90.56 73 VAL A O 1
ATOM 610 N N . ILE A 1 74 ? 16.746 2.382 -30.372 1.00 89.75 74 ILE A N 1
ATOM 611 C CA . ILE A 1 74 ? 17.770 1.390 -30.734 1.00 89.75 74 ILE A CA 1
ATOM 612 C C . ILE A 1 74 ? 17.408 0.702 -32.054 1.00 89.75 74 ILE A C 1
ATOM 614 O O . ILE A 1 74 ? 18.300 0.472 -32.870 1.00 89.75 74 ILE A O 1
ATOM 618 N N . GLU A 1 75 ? 16.132 0.397 -32.281 1.00 85.94 75 GLU A N 1
ATOM 619 C CA . GLU A 1 75 ? 15.651 -0.199 -33.532 1.00 85.94 75 GLU A CA 1
ATOM 620 C C . GLU A 1 75 ? 15.878 0.734 -34.729 1.00 85.94 75 GLU A C 1
ATOM 622 O O . GLU A 1 75 ? 16.478 0.306 -35.713 1.00 85.94 75 GLU A O 1
ATOM 627 N N . ILE A 1 76 ? 15.559 2.028 -34.608 1.00 81.12 76 ILE A N 1
ATOM 628 C CA . ILE A 1 76 ? 15.804 3.027 -35.669 1.00 81.12 76 ILE A CA 1
ATOM 629 C C . ILE A 1 76 ? 17.300 3.136 -36.027 1.00 81.12 76 ILE A C 1
ATOM 631 O O . ILE A 1 76 ? 17.659 3.332 -37.186 1.00 81.12 76 ILE A O 1
ATOM 635 N N . LYS A 1 77 ? 18.212 2.978 -35.057 1.00 72.75 77 LYS A N 1
ATOM 636 C CA . LYS A 1 77 ? 19.663 3.074 -35.310 1.00 72.75 77 LYS A CA 1
ATOM 637 C C . LYS A 1 77 ? 20.252 1.890 -36.083 1.00 72.75 77 LYS A C 1
ATOM 639 O O . LYS A 1 77 ? 21.346 2.040 -36.624 1.00 72.75 77 LYS A O 1
ATOM 644 N N . LYS A 1 78 ? 19.580 0.735 -36.143 1.00 69.44 78 LYS A N 1
ATOM 645 C CA . LYS A 1 78 ? 20.102 -0.457 -36.838 1.00 69.44 78 LYS A CA 1
ATOM 646 C C . LYS A 1 78 ? 20.051 -0.331 -38.368 1.00 69.44 78 LYS A C 1
ATOM 648 O O . LYS A 1 78 ? 20.934 -0.863 -39.028 1.00 69.44 78 LYS A O 1
ATOM 653 N N . GLU A 1 79 ? 19.117 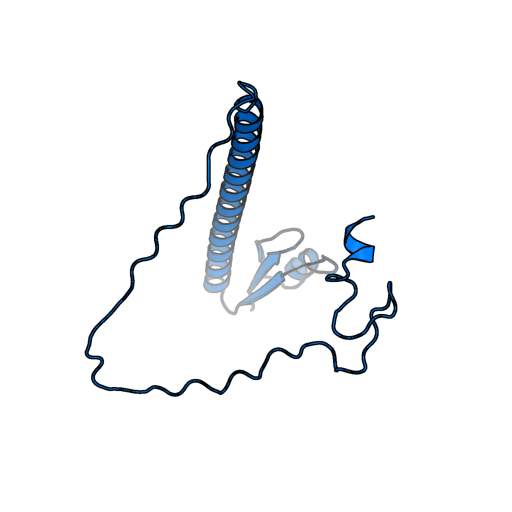0.449 -38.911 1.00 56.53 79 GLU A N 1
ATOM 654 C CA . GLU A 1 79 ? 18.979 0.690 -40.361 1.00 56.53 79 GLU A CA 1
ATOM 655 C C . GLU A 1 79 ? 20.024 1.683 -40.920 1.00 56.53 79 GLU A C 1
ATOM 657 O O . GLU A 1 79 ? 20.299 1.708 -42.116 1.00 56.53 79 GLU A O 1
ATOM 662 N N . HIS A 1 80 ? 20.671 2.487 -40.066 1.00 55.78 80 HIS A N 1
ATOM 663 C CA . HIS A 1 80 ? 21.618 3.531 -40.491 1.00 55.78 80 HIS A CA 1
ATOM 664 C C . HIS A 1 80 ? 23.061 3.040 -40.727 1.00 55.78 80 HIS A C 1
ATOM 666 O O . HIS A 1 80 ? 23.931 3.858 -41.030 1.00 55.78 80 HIS A O 1
ATOM 672 N N . GLN A 1 81 ? 23.352 1.739 -40.580 1.00 53.12 81 GLN A N 1
ATOM 673 C CA . GLN A 1 81 ? 24.724 1.215 -40.683 1.00 53.12 81 GLN A CA 1
ATOM 674 C C . GLN A 1 81 ? 25.055 0.443 -41.973 1.00 53.12 81 GLN A C 1
ATOM 676 O O . GLN A 1 81 ? 26.114 -0.180 -42.043 1.00 53.12 81 GLN A O 1
ATOM 681 N N . VAL A 1 82 ? 24.232 0.513 -43.023 1.00 51.03 82 VAL A N 1
ATOM 682 C CA . VAL A 1 82 ? 24.598 -0.048 -44.337 1.00 51.03 82 VAL A CA 1
ATOM 683 C C . VAL A 1 82 ? 24.809 1.069 -45.358 1.00 51.03 82 VAL A C 1
ATOM 685 O O . VAL A 1 82 ? 23.938 1.366 -46.165 1.00 51.03 82 VAL A O 1
ATOM 688 N N . LEU A 1 83 ? 26.004 1.673 -45.338 1.00 54.34 83 LEU A N 1
ATOM 689 C CA . LEU A 1 83 ? 26.646 2.220 -46.539 1.00 54.34 83 LEU A CA 1
ATOM 690 C C . LEU A 1 83 ? 28.172 2.344 -46.355 1.00 54.34 83 LEU A C 1
ATOM 692 O O . LEU A 1 83 ? 28.669 3.107 -45.533 1.00 54.34 83 LEU A O 1
ATOM 696 N N . MET A 1 84 ? 28.856 1.592 -47.223 1.00 49.53 84 MET A N 1
ATOM 697 C CA . MET A 1 84 ? 30.268 1.606 -47.642 1.00 49.53 84 MET A CA 1
ATOM 698 C C . MET A 1 84 ? 31.316 0.851 -46.801 1.00 49.53 84 MET A C 1
ATOM 700 O O . MET A 1 84 ? 31.810 1.294 -45.767 1.00 49.53 84 MET A O 1
ATOM 704 N N . VAL A 1 85 ? 31.722 -0.289 -47.379 1.00 59.00 85 VAL A N 1
ATOM 705 C CA . VAL A 1 85 ? 33.013 -0.963 -47.188 1.00 59.00 85 VAL A CA 1
ATOM 706 C C . VAL A 1 85 ? 34.143 -0.147 -47.846 1.00 59.00 85 VAL A C 1
ATOM 708 O O . VAL A 1 85 ? 33.915 0.517 -48.854 1.00 59.00 85 VAL A O 1
ATOM 711 N N . ASN A 1 86 ? 35.358 -0.283 -47.299 1.00 52.12 86 ASN A N 1
ATOM 712 C CA . ASN A 1 86 ? 36.664 0.298 -47.675 1.00 52.12 86 ASN A CA 1
ATOM 713 C C . ASN A 1 86 ? 37.015 1.665 -47.062 1.00 52.12 86 ASN A C 1
ATOM 715 O O . ASN A 1 86 ? 36.638 2.707 -47.581 1.00 52.12 86 ASN A O 1
ATOM 719 N N . LYS A 1 87 ? 37.916 1.673 -46.065 1.00 41.59 87 LYS A N 1
ATOM 720 C CA . LYS A 1 87 ? 39.367 1.826 -46.315 1.00 41.59 87 LYS A CA 1
ATOM 721 C C . LYS A 1 87 ? 40.171 1.660 -45.019 1.00 41.59 87 LYS A C 1
ATOM 723 O O . LYS A 1 87 ? 39.918 2.298 -44.004 1.00 41.59 87 LYS A O 1
ATOM 728 N N . THR A 1 88 ? 41.175 0.801 -45.082 1.00 56.53 88 THR A N 1
ATOM 729 C CA . THR A 1 88 ? 42.274 0.683 -44.123 1.00 56.53 88 THR A CA 1
ATOM 730 C C . THR A 1 88 ? 43.052 1.997 -44.005 1.00 56.53 88 THR A C 1
ATOM 732 O O . THR A 1 88 ? 43.616 2.415 -45.009 1.00 56.53 88 THR A O 1
ATOM 735 N N . THR A 1 89 ? 43.206 2.568 -42.804 1.00 45.97 89 THR A N 1
ATOM 736 C CA . THR A 1 89 ? 44.406 3.353 -42.437 1.00 45.97 89 THR A CA 1
ATOM 737 C C . THR A 1 89 ? 44.612 3.398 -40.918 1.00 45.97 89 THR A C 1
ATOM 739 O O . THR A 1 89 ? 43.953 4.147 -40.208 1.00 45.97 89 THR A O 1
ATOM 742 N N . GLY A 1 90 ? 45.576 2.602 -40.448 1.00 44.44 90 GLY A N 1
ATOM 743 C CA . GLY A 1 90 ? 46.658 3.052 -39.564 1.00 44.44 90 GLY A CA 1
ATOM 744 C C . GLY A 1 90 ? 46.327 3.601 -38.173 1.00 44.44 90 GLY A C 1
ATOM 745 O O . GLY A 1 90 ? 46.033 4.778 -37.995 1.00 44.44 90 GLY A O 1
ATOM 746 N N . PHE A 1 91 ? 46.600 2.779 -37.160 1.00 41.72 91 PHE A N 1
ATOM 747 C CA . PHE A 1 91 ? 46.972 3.234 -35.820 1.00 41.72 91 PHE A CA 1
ATOM 748 C C . PHE A 1 91 ? 48.146 4.231 -35.880 1.00 41.72 91 PHE A C 1
ATOM 750 O O . PHE A 1 91 ? 49.234 3.877 -36.335 1.00 41.72 91 PHE A O 1
ATOM 757 N N . LYS A 1 92 ? 47.986 5.428 -35.300 1.00 43.97 92 LYS A N 1
ATOM 758 C CA . LY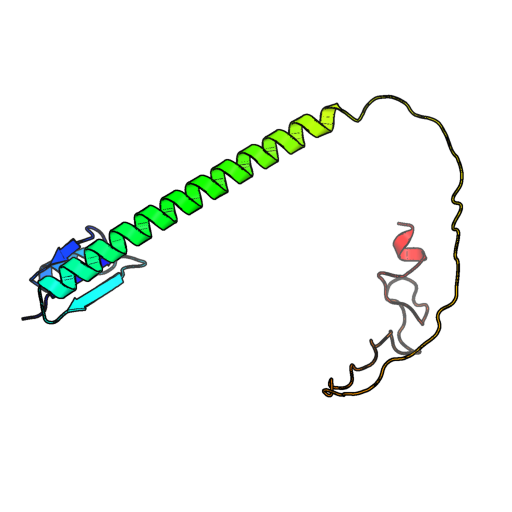S A 1 92 ? 49.116 6.242 -34.823 1.00 43.97 92 LYS A CA 1
ATOM 759 C C . LYS A 1 92 ? 48.854 6.713 -33.397 1.00 43.97 92 LYS A C 1
ATOM 761 O O . LYS A 1 92 ? 48.144 7.676 -33.138 1.00 43.97 92 LYS A O 1
ATOM 766 N N . LYS A 1 93 ? 49.449 5.975 -32.461 1.00 49.47 93 LYS A N 1
ATOM 767 C CA . LYS A 1 93 ? 49.558 6.306 -31.040 1.00 49.47 93 LYS A CA 1
ATOM 768 C C . LYS A 1 93 ? 50.571 7.445 -30.902 1.00 49.47 93 LYS A C 1
ATOM 770 O O . LYS A 1 93 ? 51.717 7.274 -31.311 1.00 49.47 93 LYS A O 1
ATOM 775 N N . GLN A 1 94 ? 50.187 8.574 -30.311 1.00 37.97 94 GLN A N 1
ATOM 776 C CA . GLN A 1 94 ? 51.140 9.608 -29.908 1.00 37.97 94 GLN A CA 1
ATOM 777 C C . GLN A 1 94 ? 51.129 9.731 -28.385 1.00 37.97 94 GLN A C 1
ATOM 779 O O . GLN A 1 94 ? 50.205 10.268 -27.784 1.00 37.97 94 GLN A O 1
ATOM 784 N N . GLY A 1 95 ? 52.161 9.167 -27.759 1.00 43.41 95 GLY A N 1
ATOM 785 C CA . GLY A 1 95 ? 52.488 9.451 -26.370 1.00 43.41 95 GLY A CA 1
ATOM 786 C C . GLY A 1 95 ? 53.233 10.780 -26.264 1.00 43.41 95 GLY A C 1
ATOM 787 O O . GLY A 1 95 ? 54.095 11.073 -27.091 1.00 43.41 95 GLY A O 1
ATOM 788 N N . LYS A 1 96 ? 52.948 11.546 -25.208 1.00 35.12 96 LYS A N 1
ATOM 789 C CA . LYS A 1 96 ? 53.884 12.522 -24.644 1.00 35.12 96 LYS A CA 1
ATOM 790 C C . LYS A 1 96 ? 53.852 12.441 -23.117 1.00 35.12 96 LYS A C 1
ATOM 792 O O . LYS A 1 96 ? 52.837 12.681 -22.473 1.00 35.12 96 LYS A O 1
ATOM 797 N N . SER A 1 97 ? 55.003 12.036 -22.587 1.00 40.25 97 SER A N 1
ATOM 798 C CA . SER A 1 97 ? 55.510 12.289 -21.235 1.00 40.25 97 SER A CA 1
ATOM 799 C C . SER A 1 97 ? 55.592 13.813 -20.986 1.00 40.25 97 SER A C 1
ATOM 801 O O . SER A 1 97 ? 55.431 14.588 -21.920 1.00 40.25 97 SER A O 1
ATOM 803 N N . LYS A 1 98 ? 55.838 14.385 -19.804 1.00 32.47 98 LYS A N 1
ATOM 804 C CA . LYS A 1 98 ? 56.491 13.982 -18.550 1.00 32.47 98 LYS A CA 1
ATOM 805 C C . LYS A 1 98 ? 56.098 15.086 -17.540 1.00 32.47 98 LYS A C 1
ATOM 807 O O . LYS A 1 98 ? 56.126 16.257 -17.907 1.00 32.47 98 LYS A O 1
ATOM 812 N N . GLY A 1 99 ? 55.707 14.747 -16.311 1.00 38.75 99 GLY A N 1
ATOM 813 C CA . GLY A 1 99 ? 55.294 15.739 -15.301 1.00 38.75 99 GLY A CA 1
ATOM 814 C C . GLY A 1 99 ? 56.438 16.490 -14.598 1.00 38.75 99 GLY A C 1
ATOM 815 O O . GLY A 1 99 ? 57.606 16.146 -14.774 1.00 38.75 99 GLY A O 1
ATOM 816 N N . LYS A 1 100 ? 56.074 17.458 -13.737 1.00 31.69 100 LYS A N 1
ATOM 817 C CA . LYS A 1 100 ? 56.792 17.886 -12.509 1.00 31.69 100 LYS A CA 1
ATOM 818 C C . LYS A 1 100 ? 55.844 18.723 -11.618 1.00 31.69 100 LYS A C 1
ATOM 820 O O . LYS A 1 100 ? 55.316 19.718 -12.083 1.00 31.69 100 LYS A O 1
ATOM 825 N N . PHE A 1 101 ? 55.483 18.212 -10.428 1.00 31.91 101 PHE A N 1
ATOM 826 C CA . PHE A 1 101 ? 55.871 18.717 -9.082 1.00 31.91 101 PHE A CA 1
ATOM 827 C C . PHE A 1 101 ? 54.906 19.817 -8.565 1.00 31.91 101 PHE A C 1
ATOM 829 O O . PHE A 1 101 ? 54.620 20.741 -9.301 1.00 31.91 101 PHE A O 1
ATOM 836 N N . LYS A 1 102 ? 54.296 19.824 -7.368 1.00 35.41 102 LYS A N 1
ATOM 837 C CA . LYS A 1 102 ? 54.555 19.263 -6.026 1.00 35.41 102 LYS A CA 1
ATOM 838 C C . LYS A 1 102 ? 53.226 18.816 -5.391 1.00 35.41 102 LYS A C 1
ATOM 840 O O . LYS A 1 102 ? 52.241 19.538 -5.490 1.00 35.41 102 LYS A O 1
ATOM 845 N N . LYS A 1 103 ? 53.206 17.695 -4.659 1.00 32.78 103 LYS A N 1
ATOM 846 C CA . LYS A 1 103 ? 52.098 17.347 -3.750 1.00 32.78 103 LYS A CA 1
ATOM 847 C C . LYS A 1 103 ? 52.593 17.465 -2.310 1.00 32.78 103 LYS A C 1
ATOM 849 O O . LYS A 1 103 ? 53.328 16.604 -1.836 1.00 32.78 103 LYS A O 1
ATOM 854 N N . GLY A 1 104 ? 52.219 18.555 -1.646 1.00 33.75 104 GLY A N 1
ATOM 855 C CA . GLY A 1 104 ? 52.370 18.725 -0.206 1.00 33.75 104 GLY A CA 1
ATOM 856 C C . GLY A 1 104 ? 51.158 18.149 0.527 1.00 33.75 104 GLY A C 1
ATOM 857 O O . GLY A 1 104 ? 50.034 18.545 0.256 1.00 33.75 104 GLY A O 1
ATOM 858 N N . GLY A 1 105 ? 51.424 17.195 1.423 1.00 37.78 105 GLY A N 1
ATOM 859 C CA . GLY A 1 105 ? 50.719 16.964 2.690 1.00 37.78 105 GLY A CA 1
ATOM 860 C C . GLY A 1 105 ? 49.208 16.702 2.697 1.00 37.78 105 GLY A C 1
ATOM 861 O O . GLY A 1 105 ? 48.417 17.630 2.774 1.00 37.78 105 GLY A O 1
ATOM 862 N N . LYS A 1 106 ? 48.816 15.431 2.834 1.00 33.12 106 LYS A N 1
ATOM 863 C CA . LYS A 1 106 ? 48.370 14.799 4.103 1.00 33.12 106 LYS A CA 1
ATOM 864 C C . LYS A 1 106 ? 47.679 13.464 3.784 1.00 33.12 106 LYS A C 1
ATOM 866 O O . LYS A 1 106 ? 46.899 13.354 2.844 1.00 33.12 106 LYS A O 1
ATOM 871 N N . LYS A 1 107 ? 48.076 12.425 4.522 1.00 37.97 107 LYS A N 1
ATOM 872 C CA . LYS A 1 107 ? 47.730 11.014 4.310 1.00 37.97 107 LYS A CA 1
ATOM 873 C C . LYS A 1 107 ? 46.425 10.672 5.039 1.00 37.97 107 LYS A C 1
ATOM 875 O O . LYS A 1 107 ? 46.295 11.008 6.209 1.00 37.97 107 LYS A O 1
ATOM 880 N N . ALA A 1 108 ? 45.539 9.924 4.386 1.00 35.03 108 ALA A N 1
ATOM 881 C CA . ALA A 1 108 ? 44.580 9.040 5.045 1.00 35.03 108 ALA A CA 1
ATOM 882 C C . ALA A 1 108 ? 44.848 7.623 4.516 1.00 35.03 108 ALA A C 1
ATOM 884 O O . ALA A 1 108 ? 44.945 7.420 3.305 1.00 35.03 108 ALA A O 1
ATOM 885 N N . ALA A 1 109 ? 45.101 6.681 5.423 1.00 41.91 109 ALA A N 1
ATOM 886 C CA . ALA A 1 109 ? 45.607 5.351 5.104 1.00 41.91 109 ALA A CA 1
ATOM 887 C C . ALA A 1 109 ? 44.544 4.484 4.409 1.00 41.91 109 ALA A C 1
ATOM 889 O O . ALA A 1 109 ? 43.424 4.350 4.891 1.00 41.91 109 ALA A O 1
ATOM 890 N N . THR A 1 110 ? 44.920 3.879 3.283 1.00 42.38 110 THR A N 1
ATOM 891 C CA . THR A 1 110 ? 44.162 2.831 2.583 1.00 42.38 110 THR A CA 1
ATOM 892 C C . THR A 1 110 ? 44.769 1.465 2.953 1.00 42.38 110 THR A C 1
ATOM 894 O O . THR A 1 110 ? 45.998 1.365 2.990 1.00 42.38 110 THR A O 1
ATOM 897 N N . PRO A 1 111 ? 43.971 0.415 3.232 1.00 47.44 111 PRO A N 1
ATOM 898 C CA . PRO A 1 111 ? 44.484 -0.929 3.517 1.00 47.44 111 PRO A CA 1
ATOM 899 C C . PRO A 1 111 ? 45.222 -1.534 2.304 1.00 47.44 111 PRO A C 1
ATOM 901 O O . PRO A 1 111 ? 44.875 -1.213 1.164 1.00 47.44 111 PRO A O 1
ATOM 904 N N . PRO A 1 112 ? 46.201 -2.438 2.502 1.00 43.03 112 PRO A N 1
ATOM 905 C CA . PRO A 1 112 ? 46.943 -3.048 1.402 1.00 43.03 112 PRO A CA 1
ATOM 906 C C . PRO A 1 112 ? 46.048 -3.981 0.568 1.00 43.03 112 PRO A C 1
ATOM 908 O O . PRO A 1 112 ? 45.504 -4.966 1.070 1.00 43.03 112 PRO A O 1
ATOM 911 N N . MET A 1 113 ? 45.919 -3.697 -0.733 1.00 40.72 113 MET A N 1
ATOM 912 C CA . MET A 1 113 ? 45.342 -4.632 -1.703 1.00 40.72 113 MET A CA 1
ATOM 913 C C . MET A 1 113 ? 46.323 -5.784 -1.952 1.00 40.72 113 MET A C 1
ATOM 915 O O . MET A 1 113 ? 47.469 -5.570 -2.342 1.00 40.72 113 MET A O 1
ATOM 919 N N . LYS A 1 114 ? 45.847 -7.013 -1.740 1.00 39.84 114 LYS A N 1
ATOM 920 C CA . LYS A 1 114 ? 46.558 -8.261 -2.048 1.00 39.84 114 LYS A CA 1
ATOM 921 C C . LYS A 1 114 ? 46.779 -8.405 -3.568 1.00 39.84 114 LYS A C 1
ATOM 923 O O . LYS A 1 114 ? 45.916 -7.976 -4.341 1.00 39.84 114 LYS A O 1
ATOM 928 N N . PRO A 1 115 ? 47.882 -9.031 -4.016 1.00 45.91 115 PRO A N 1
ATOM 929 C CA . PRO A 1 115 ? 48.120 -9.297 -5.433 1.00 45.91 115 PRO A CA 1
ATOM 930 C C . PRO A 1 115 ? 47.044 -10.236 -6.000 1.00 45.91 115 PRO A C 1
ATOM 932 O O . PRO A 1 115 ? 46.594 -11.168 -5.334 1.00 45.91 115 PRO A O 1
ATOM 935 N N . LYS A 1 116 ? 46.607 -9.986 -7.240 1.00 53.03 116 LYS A N 1
ATOM 936 C CA . LYS A 1 116 ? 45.703 -10.894 -7.960 1.00 53.03 116 LYS A CA 1
ATOM 937 C C . LYS A 1 116 ? 46.469 -12.176 -8.288 1.00 53.03 116 LYS A C 1
ATOM 939 O O . LYS A 1 116 ? 47.384 -12.150 -9.107 1.00 53.03 116 LYS A O 1
ATOM 944 N N . ASN A 1 117 ? 46.090 -13.274 -7.639 1.00 57.56 117 ASN A N 1
ATOM 945 C CA . ASN A 1 117 ? 46.684 -14.593 -7.838 1.00 57.56 117 ASN A CA 1
ATOM 946 C C . ASN A 1 117 ? 46.503 -15.057 -9.293 1.00 57.56 117 ASN A C 1
ATOM 948 O O . ASN A 1 117 ? 45.383 -15.319 -9.737 1.00 57.56 117 ASN A O 1
ATOM 952 N N . GLY A 1 118 ? 47.614 -15.166 -10.024 1.00 61.03 118 GLY A N 1
ATOM 953 C CA . GLY A 1 118 ? 47.695 -15.978 -11.236 1.00 61.03 118 GLY A CA 1
ATOM 954 C C . GLY A 1 118 ? 47.617 -17.477 -10.907 1.00 61.03 118 GLY A C 1
ATOM 955 O O . GLY A 1 118 ? 47.632 -17.851 -9.730 1.00 61.03 118 GLY A O 1
ATOM 956 N N . PRO A 1 119 ? 47.507 -18.354 -11.921 1.00 66.25 119 PRO A N 1
ATOM 957 C CA . PRO A 1 119 ? 47.599 -19.793 -11.689 1.00 66.25 119 PRO A CA 1
ATOM 958 C C . PRO A 1 119 ? 48.987 -20.124 -11.117 1.00 66.25 119 PRO A C 1
ATOM 960 O O . PRO A 1 119 ? 49.979 -19.499 -11.494 1.00 66.25 119 PRO A O 1
ATOM 963 N N . LYS A 1 120 ? 49.052 -21.080 -10.184 1.00 61.47 120 LYS A N 1
ATOM 964 C CA . LYS A 1 120 ? 50.320 -21.559 -9.615 1.00 61.47 120 LYS A CA 1
ATOM 965 C C . LYS A 1 120 ? 51.226 -22.106 -10.740 1.00 61.47 120 LYS A C 1
ATOM 967 O O . LYS A 1 120 ? 50.695 -22.583 -11.743 1.00 61.47 120 LYS A O 1
ATOM 972 N N . PRO A 1 121 ? 52.565 -22.032 -10.616 1.00 62.66 121 PRO A N 1
ATOM 973 C CA . PRO A 1 121 ? 53.500 -22.404 -11.689 1.00 62.66 121 PRO A CA 1
ATOM 974 C C . PRO A 1 121 ? 53.401 -23.876 -12.127 1.00 62.66 121 PRO A C 1
ATOM 976 O O . PRO A 1 121 ? 53.823 -24.226 -13.225 1.00 62.66 121 PRO A O 1
ATOM 979 N N . ASP A 1 122 ? 52.815 -24.729 -11.293 1.00 65.06 122 ASP A N 1
ATOM 980 C CA . ASP A 1 122 ? 52.548 -26.143 -11.539 1.00 65.06 122 ASP A CA 1
ATOM 981 C C . ASP A 1 122 ? 51.148 -26.426 -12.108 1.00 65.06 122 ASP A C 1
ATOM 983 O O . ASP A 1 122 ? 50.904 -27.534 -12.581 1.00 65.06 122 ASP A O 1
ATOM 987 N N . ALA A 1 123 ? 50.239 -25.447 -12.101 1.00 74.31 123 ALA A N 1
ATOM 988 C CA . ALA A 1 123 ? 48.867 -25.633 -12.551 1.00 74.31 123 ALA A CA 1
ATOM 989 C C . ALA A 1 123 ? 48.790 -25.740 -14.083 1.00 74.31 123 ALA A C 1
ATOM 991 O O . ALA A 1 123 ? 49.099 -24.793 -14.815 1.00 74.31 123 ALA A O 1
ATOM 992 N N . GLU A 1 124 ? 48.343 -26.901 -14.554 1.00 79.12 124 GLU A N 1
ATOM 993 C CA . GLU A 1 124 ? 48.158 -27.207 -15.971 1.00 79.12 124 GLU A CA 1
ATOM 994 C C . GLU A 1 124 ? 46.816 -26.685 -16.487 1.00 79.12 124 GLU A C 1
ATOM 996 O O . GLU A 1 124 ? 45.770 -26.771 -15.834 1.00 79.12 124 GLU A O 1
ATOM 1001 N N . CYS A 1 125 ? 46.828 -26.150 -17.703 1.00 81.38 125 CYS A N 1
ATOM 1002 C CA . CYS A 1 125 ? 45.616 -25.768 -18.399 1.00 81.38 125 CYS A CA 1
ATOM 1003 C C . CYS A 1 125 ? 44.770 -27.010 -18.713 1.00 81.38 125 CYS A C 1
ATOM 1005 O O . CYS A 1 125 ? 45.200 -27.902 -19.436 1.00 81.38 125 CYS A O 1
ATOM 1007 N N . TYR A 1 126 ? 43.514 -27.025 -18.263 1.00 80.19 126 TYR A N 1
ATOM 1008 C CA . TYR A 1 126 ? 42.574 -28.147 -18.435 1.00 80.19 126 TYR A CA 1
ATOM 1009 C C . TYR A 1 126 ? 42.241 -28.521 -19.898 1.00 80.19 126 TYR A C 1
ATOM 1011 O O . TYR A 1 126 ? 41.489 -29.462 -20.127 1.00 80.19 126 TYR A O 1
ATOM 1019 N N . TYR A 1 127 ? 42.724 -27.752 -20.884 1.00 80.25 127 TYR A N 1
ATOM 1020 C CA . TYR A 1 127 ? 42.506 -28.000 -22.313 1.00 80.25 127 TYR A CA 1
ATOM 1021 C C . TYR A 1 127 ? 43.785 -28.446 -23.035 1.00 80.25 127 TYR A C 1
ATOM 1023 O O . TYR A 1 127 ? 43.796 -29.500 -23.658 1.00 80.25 127 TYR A O 1
ATOM 1031 N N . CYS A 1 128 ? 44.875 -27.676 -22.932 1.00 83.12 128 CYS A N 1
ATOM 1032 C CA . CYS A 1 128 ? 46.133 -27.998 -23.616 1.00 83.12 128 CYS A CA 1
ATOM 1033 C C . CYS A 1 128 ? 47.176 -28.708 -22.743 1.00 83.12 128 CYS A C 1
ATOM 1035 O O . CYS A 1 128 ? 48.218 -29.084 -23.267 1.00 83.12 128 CYS A O 1
ATOM 1037 N N . LYS A 1 129 ? 46.916 -28.863 -21.437 1.00 82.56 129 LYS A N 1
ATOM 1038 C CA . LYS A 1 129 ? 47.825 -29.421 -20.418 1.00 82.56 129 LYS A CA 1
ATOM 1039 C C . LYS A 1 129 ? 49.149 -28.663 -20.233 1.00 82.56 129 LYS A C 1
ATOM 1041 O O . LYS A 1 129 ? 50.010 -29.090 -19.477 1.00 82.56 129 LYS A O 1
ATOM 1046 N N . GLU A 1 130 ? 49.309 -27.503 -20.868 1.00 80.56 130 GLU A N 1
ATOM 1047 C CA . GLU A 1 130 ? 50.476 -26.635 -20.680 1.00 80.56 130 GLU A CA 1
ATOM 1048 C C . GLU A 1 130 ? 50.292 -25.746 -19.439 1.00 80.56 130 GLU A C 1
ATOM 1050 O O . GLU A 1 130 ? 49.181 -25.309 -19.120 1.00 80.56 130 GLU A O 1
ATOM 1055 N N . LYS A 1 131 ? 51.387 -25.478 -18.725 1.00 79.81 131 LYS A N 1
ATOM 1056 C CA . LYS A 1 131 ? 51.391 -24.702 -17.476 1.00 79.81 131 LYS A CA 1
ATOM 1057 C C . LYS A 1 131 ? 51.417 -23.196 -17.745 1.00 79.81 131 LYS A C 1
ATOM 1059 O O . LYS A 1 131 ? 51.794 -22.738 -18.821 1.00 79.81 131 LYS A O 1
ATOM 1064 N N . GLY A 1 132 ? 51.009 -22.413 -16.747 1.00 76.19 132 GLY A N 1
ATOM 1065 C CA . GLY A 1 132 ? 51.158 -20.952 -16.759 1.00 76.19 132 GLY A CA 1
ATOM 1066 C C . GLY A 1 132 ? 49.966 -20.159 -17.303 1.00 76.19 132 GLY A C 1
ATOM 1067 O O . GLY A 1 132 ? 50.039 -18.933 -17.372 1.00 76.19 132 GLY A O 1
ATOM 1068 N N . HIS A 1 133 ? 48.844 -20.804 -17.646 1.00 78.88 133 HIS A N 1
ATOM 1069 C CA . HIS A 1 133 ? 47.627 -20.089 -18.039 1.00 78.88 133 HIS A CA 1
ATOM 1070 C C . HIS A 1 133 ? 46.333 -20.854 -17.718 1.00 78.88 133 HIS A C 1
ATOM 1072 O O . HIS A 1 133 ? 46.295 -22.077 -17.640 1.00 78.88 133 HIS A O 1
ATOM 1078 N N . TRP A 1 134 ? 45.238 -20.109 -17.542 1.00 83.06 134 TRP A N 1
ATOM 1079 C CA . TRP A 1 134 ? 43.896 -20.671 -17.342 1.00 83.06 134 TRP A CA 1
ATOM 1080 C C . TRP A 1 134 ? 43.272 -21.047 -18.690 1.00 83.06 134 TRP A C 1
ATOM 1082 O O . TRP A 1 134 ? 43.535 -20.377 -19.685 1.00 83.06 134 TRP A O 1
ATOM 1092 N N . LYS A 1 135 ? 42.343 -22.014 -18.715 1.00 78.56 135 LYS A N 1
ATOM 1093 C CA . LYS A 1 135 ? 41.611 -22.450 -19.929 1.00 78.56 135 LYS A CA 1
ATOM 1094 C C . LYS A 1 135 ? 41.052 -21.291 -20.773 1.00 78.56 135 LYS A C 1
ATOM 1096 O O . LYS A 1 135 ? 41.133 -21.328 -21.993 1.00 78.56 135 LYS A O 1
ATOM 1101 N N . ARG A 1 136 ? 40.552 -20.225 -20.132 1.00 76.94 136 ARG A N 1
ATOM 1102 C CA . ARG A 1 136 ? 40.008 -19.025 -20.808 1.00 76.94 136 ARG A CA 1
ATOM 1103 C C . ARG A 1 136 ? 41.051 -18.202 -21.574 1.00 76.94 136 ARG A C 1
ATOM 1105 O O . ARG A 1 136 ? 40.685 -17.477 -22.486 1.00 76.94 136 ARG A O 1
ATOM 1112 N N . ASN A 1 137 ? 42.321 -18.315 -21.198 1.00 74.69 137 ASN A N 1
ATOM 1113 C CA . ASN A 1 137 ? 43.454 -17.655 -21.846 1.00 74.69 137 ASN A CA 1
ATOM 1114 C C . ASN A 1 137 ? 44.296 -18.638 -22.682 1.00 74.69 137 ASN A C 1
ATOM 1116 O O . ASN A 1 137 ? 45.408 -18.302 -23.079 1.00 74.69 137 ASN A O 1
ATOM 1120 N N . CYS A 1 138 ? 43.794 -19.855 -22.925 1.00 80.38 138 CYS A N 1
ATOM 1121 C CA . CYS A 1 138 ? 44.499 -20.872 -23.695 1.00 80.38 138 CYS A CA 1
ATOM 1122 C C . CYS A 1 138 ? 44.430 -20.571 -25.191 1.00 80.38 138 CYS A C 1
ATOM 1124 O O . CYS A 1 138 ? 43.345 -20.436 -25.757 1.00 80.38 138 CYS A O 1
ATOM 1126 N N . SER A 1 139 ? 45.599 -20.514 -25.829 1.00 81.12 139 SER A N 1
ATOM 1127 C CA . SER A 1 139 ? 45.743 -20.285 -27.269 1.00 81.12 139 SER A CA 1
ATOM 1128 C C . SER A 1 139 ? 44.994 -21.332 -28.095 1.00 81.12 139 SER A C 1
ATOM 1130 O O . SER A 1 139 ? 44.275 -20.967 -29.016 1.00 81.12 139 SER A O 1
ATOM 1132 N N . LYS A 1 140 ? 45.083 -22.616 -27.721 1.00 80.50 140 LYS A N 1
ATOM 1133 C CA . LYS A 1 140 ? 44.405 -23.723 -28.418 1.00 80.50 140 LYS A CA 1
ATOM 1134 C C . LYS A 1 140 ? 42.886 -23.729 -28.208 1.00 80.50 140 LYS A C 1
ATOM 1136 O O . LYS A 1 140 ? 42.168 -24.092 -29.122 1.00 80.50 140 LYS A O 1
ATOM 1141 N N . TYR A 1 141 ? 42.395 -23.315 -27.036 1.00 77.69 141 TYR A N 1
ATOM 1142 C CA . TYR A 1 141 ? 40.952 -23.237 -26.747 1.00 77.69 141 TYR A CA 1
ATOM 1143 C C . TYR A 1 141 ? 40.277 -22.035 -27.424 1.00 77.69 141 TYR A C 1
ATOM 1145 O O . TYR A 1 141 ? 39.078 -22.058 -27.657 1.00 77.69 141 TYR A O 1
ATOM 1153 N N . ARG A 1 142 ? 41.036 -20.972 -27.718 1.00 79.75 142 ARG A N 1
ATOM 1154 C CA . ARG A 1 142 ? 40.523 -19.752 -28.360 1.00 79.75 142 ARG A CA 1
ATOM 1155 C C . ARG A 1 142 ? 40.427 -19.859 -29.892 1.00 79.75 142 ARG A C 1
ATOM 1157 O O . ARG A 1 142 ? 39.880 -18.956 -30.514 1.00 79.75 142 ARG A O 1
ATOM 1164 N N . LEU A 1 143 ? 40.997 -20.907 -30.490 1.00 70.75 143 LEU A N 1
ATOM 1165 C CA . LEU A 1 143 ? 41.024 -21.138 -31.943 1.00 70.75 143 LEU A CA 1
ATOM 1166 C C . LEU A 1 143 ? 39.960 -22.144 -32.423 1.00 70.75 143 LEU A C 1
ATOM 1168 O O . LEU A 1 143 ? 40.025 -22.605 -33.558 1.00 70.75 143 LEU A O 1
ATOM 1172 N N . ILE A 1 144 ? 39.008 -22.477 -31.555 1.00 61.97 144 ILE A N 1
ATOM 1173 C CA . ILE A 1 144 ? 37.848 -23.343 -31.796 1.00 61.97 144 ILE A CA 1
ATOM 1174 C C . ILE A 1 144 ? 36.615 -22.480 -31.560 1.00 61.97 144 ILE A C 1
ATOM 1176 O O . ILE A 1 144 ? 35.648 -22.618 -32.333 1.00 61.97 144 ILE A O 1
#

Sequence (144 aa):
MTYYVVFEGRVPGVYEEWEECKKQVHKFSGNCYKGYPTRHEAVAKWRKHQSNKSKMKMKIFLVLSLLLIIIAVIEIKKEHQVLMVNKTTGFKKQGKSKGKFKKGGKKAATPPMKPKNGPKPDAECYYCKEKGHWKRNCSKYRLI

Radius of gyration: 32.46 Å; chains: 1; bounding box: 71×49×69 Å

Foldseek 3Di:
DKWKAWLDFQDGDIHPDPVVVCVGQPPDPPTDMDIDPDPVVNVVVNVVSVVVVVVVVVVVVVVVVVVVVVVVVVVVVVVVPDDDDDDDDDDDDDDDDDDDDDDDDDDDDDDDDDDDDFPDQCDAEPPPRDGRHHVVPDPVNVVD

Organism: Lolium multiflorum (NCBI:txid4521)

pLDDT: mean 77.32, std 22.62, range [31.69, 97.75]

InterPro domains:
  IPR001878 Zinc finger, CCHC-type [PF00098] (125-140)
  IPR001878 Zinc finger, CCHC-type [PS50158] (125-140)
  IPR001878 Zinc finger, CCHC-type [SM00343] (124-140)
  IPR009027 Large ribosomal subunit protein bL9/RNase H1, N-terminal [SSF55658] (2-44)
  IPR011320 Ribonuclease H1, N-terminal [PF01693] (3-43)
  IPR036875 Zinc finger, CCHC-type superfamily [SSF57756] (114-141)
  IPR037056 Ribonuclease H1, N-terminal domain superfamily [G3DSA:3.40.970.10] (2-48)

Secondary structure (DSSP, 8-state):
--EEEEEESSS-EEESSHHHHHHHHTT-TT-EEEEESSHHHHHHHHHHHHHHHHHHHHHHHHHHHHHHHHHHHHHHHHGGG-S-------------------------PPPPPPP--PPPTTPBPTTT--BSS-GGG-TTGGG-